Protein AF-A0A9C8KC59-F1 (afdb_monomer)

Nearest PDB structures (foldseek):
  6aes-assembly2_B  TM=8.789E-01  e=4.567E-05  Pseudomonas aeruginosa
  4dut-assembly2_B  TM=9.743E-01  e=2.403E-04  Burkholderia thailandensis E264
  3pj9-assembly3_C-2  TM=8.690E-01  e=1.047E-04  Campylobacter jejuni subsp. jejuni NCTC 11168 = ATCC 700819
  3vgu-assembly4_H  TM=8.697E-01  e=1.480E-04  Halomonas sp. #593
  2hur-assembly1_A  TM=8.796E-01  e=1.952E-04  Escherichia coli

Mean predicted aligned error: 11.81 Å

Radius of gyration: 20.97 Å; Cα contacts (8 Å, |Δi|>4): 80; chains: 1; bounding box: 87×25×36 Å

Foldseek 3Di:
DDDDDDPDDDDPDDDDDDDDDDDDDDDPVQVVLDLQQADLALVRGDPRHQQVVQADGNVRSPDDDDNDPVRSVVVCVVVVVDDPDDDDPVVVVVVVVVVVVVVVVVD

Solvent-accessible surface area (backbone atoms only — not comparable to full-atom values): 6968 Å² total; per-residue (Å²): 141,86,85,89,84,74,87,72,82,75,77,78,74,82,81,85,74,93,77,92,87,84,87,87,85,67,87,63,42,58,60,54,52,47,60,48,34,29,51,68,40,17,90,78,18,49,92,87,14,52,13,37,75,63,21,79,35,68,91,48,22,76,73,86,75,55,93,46,70,70,48,41,60,51,49,33,58,74,74,62,72,74,75,102,67,77,81,57,73,65,54,58,53,51,51,50,53,51,53,52,54,57,53,65,70,71,108

Sequence (107 aa):
DASISGDTEGAKKEKKTICFAILYQGINTICKIRELLGVTDPKKAGRSSIRRFYGLDILRNAVHASDSIENAERERKIIGLWKDGESCDVKEIIESYIKESNLALKC

pLDDT: mean 79.65, std 17.59, range [38.12, 96.56]

Secondary structure (DSSP, 8-state):
-------------------------STTHHHHHHHHH--SSTTTS-TTSHHHHH--SSS--S----SSHHHHHHHHHHTT---SSS--HHHHHHHHHHHHHHHHTT-

Structure (mmCIF, N/CA/C/O backbone):
data_AF-A0A9C8KC59-F1
#
_entry.id   AF-A0A9C8KC59-F1
#
loop_
_atom_site.group_PDB
_atom_site.id
_atom_site.type_symbol
_atom_site.label_atom_id
_atom_site.label_alt_id
_atom_site.label_comp_id
_atom_site.label_asym_id
_atom_site.label_entity_id
_atom_site.label_seq_id
_atom_site.pdbx_PDB_ins_code
_atom_site.Cartn_x
_atom_site.Cartn_y
_atom_site.Cartn_z
_atom_site.occupancy
_atom_site.B_iso_or_equiv
_atom_site.auth_seq_id
_atom_site.auth_comp_id
_atom_site.auth_asym_id
_atom_site.auth_atom_id
_atom_site.pdbx_PDB_model_num
ATOM 1 N N . ASP A 1 1 ? 56.337 -5.632 -5.922 1.00 42.72 1 ASP A N 1
ATOM 2 C CA . ASP A 1 1 ? 55.310 -4.581 -5.883 1.00 42.72 1 ASP A CA 1
ATOM 3 C C . ASP A 1 1 ? 53.937 -5.163 -5.657 1.00 42.72 1 ASP A C 1
ATOM 5 O O . ASP A 1 1 ? 53.284 -5.615 -6.588 1.00 42.72 1 ASP A O 1
ATOM 9 N N . ALA A 1 2 ? 53.537 -5.217 -4.391 1.00 48.22 2 ALA A N 1
ATOM 10 C CA . ALA A 1 2 ? 52.167 -5.493 -3.994 1.00 48.22 2 ALA A CA 1
ATOM 11 C C . ALA A 1 2 ? 51.541 -4.158 -3.586 1.00 48.22 2 ALA A C 1
ATOM 13 O O . A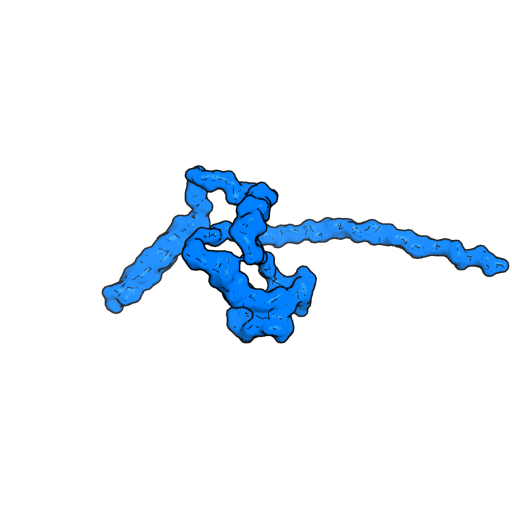LA A 1 2 ? 52.043 -3.486 -2.686 1.00 48.22 2 ALA A O 1
ATOM 14 N N . SER A 1 3 ? 50.464 -3.759 -4.252 1.00 42.00 3 SER A N 1
ATOM 15 C CA . SER A 1 3 ? 49.639 -2.627 -3.826 1.00 42.00 3 SER A CA 1
ATOM 16 C C . SER A 1 3 ? 48.186 -2.918 -4.189 1.00 42.00 3 SER A C 1
ATOM 18 O O . SER A 1 3 ? 47.675 -2.481 -5.214 1.00 42.00 3 SER A O 1
ATOM 20 N N . ILE A 1 4 ? 47.546 -3.723 -3.340 1.00 60.28 4 ILE A N 1
ATOM 21 C CA . ILE A 1 4 ? 46.091 -3.794 -3.196 1.00 60.28 4 ILE A CA 1
ATOM 22 C C . ILE A 1 4 ? 45.767 -3.031 -1.912 1.00 60.28 4 ILE A C 1
ATOM 24 O O . ILE A 1 4 ? 46.143 -3.474 -0.831 1.00 60.28 4 ILE A O 1
ATOM 28 N N . SER A 1 5 ? 45.081 -1.902 -2.036 1.00 43.81 5 SER A N 1
ATOM 29 C CA . SER A 1 5 ? 44.315 -1.229 -0.976 1.00 43.81 5 SER A CA 1
ATOM 30 C C . SER A 1 5 ? 43.668 -0.025 -1.658 1.00 43.81 5 SER A C 1
ATOM 32 O O . SER A 1 5 ? 44.382 0.828 -2.168 1.00 43.81 5 SER A O 1
ATOM 34 N N . GLY A 1 6 ? 42.363 0.096 -1.811 1.00 41.62 6 GLY A N 1
ATOM 35 C CA . GLY A 1 6 ? 41.276 -0.350 -0.963 1.00 41.62 6 GLY A CA 1
ATOM 36 C C . GLY A 1 6 ? 40.272 0.783 -1.084 1.00 41.62 6 GLY A C 1
ATOM 37 O O . GLY A 1 6 ? 40.389 1.775 -0.369 1.00 41.62 6 GLY A O 1
ATOM 38 N N . ASP A 1 7 ? 39.373 0.682 -2.062 1.00 42.19 7 ASP A N 1
ATOM 39 C CA . ASP A 1 7 ? 38.315 1.668 -2.246 1.00 42.19 7 ASP A CA 1
ATOM 40 C C . ASP A 1 7 ? 37.377 1.548 -1.048 1.00 42.19 7 ASP A C 1
ATOM 42 O O . ASP A 1 7 ? 36.612 0.594 -0.904 1.00 42.19 7 ASP A O 1
ATOM 46 N N . THR A 1 8 ? 37.535 2.487 -0.124 1.00 44.97 8 THR A N 1
ATOM 47 C CA . THR A 1 8 ? 36.774 2.574 1.109 1.00 44.97 8 THR A CA 1
ATOM 48 C C . THR A 1 8 ? 35.298 2.752 0.782 1.00 44.97 8 THR A C 1
ATOM 50 O O . THR A 1 8 ? 34.889 3.676 0.076 1.00 44.97 8 THR A O 1
ATOM 53 N N . GLU A 1 9 ? 34.494 1.828 1.308 1.00 51.75 9 GLU A N 1
ATOM 54 C CA . GLU A 1 9 ? 33.040 1.845 1.269 1.00 51.75 9 GLU A CA 1
ATOM 55 C C . GLU A 1 9 ? 32.512 3.212 1.719 1.00 51.75 9 GLU A C 1
ATOM 57 O O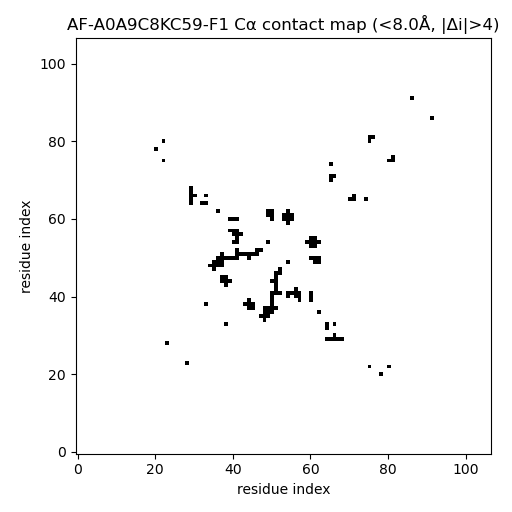 . GLU A 1 9 ? 32.514 3.565 2.900 1.00 51.75 9 GLU A O 1
ATOM 62 N N . GLY A 1 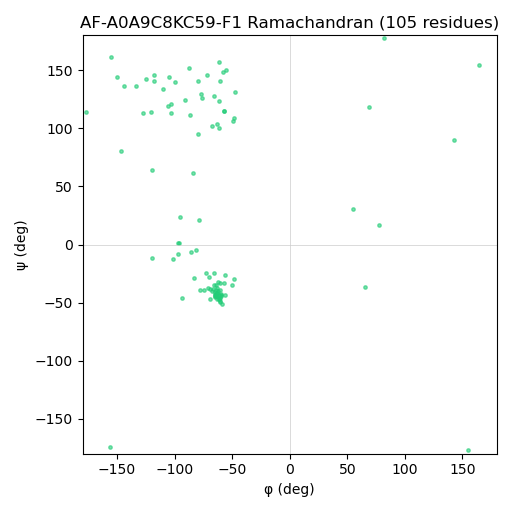10 ? 32.034 3.998 0.754 1.00 46.72 10 GLY A N 1
ATOM 63 C CA . GLY A 1 10 ? 31.265 5.198 1.029 1.00 46.72 10 GLY A CA 1
ATOM 64 C C . GLY A 1 10 ? 29.978 4.806 1.744 1.00 46.72 10 GLY A C 1
ATOM 65 O O . GLY A 1 10 ? 29.045 4.300 1.117 1.00 46.72 10 GLY A O 1
ATOM 66 N N . ALA A 1 11 ? 29.926 5.037 3.057 1.00 54.25 11 ALA A N 1
ATOM 67 C CA . ALA A 1 11 ? 28.731 4.868 3.870 1.00 54.25 11 ALA A CA 1
ATOM 68 C C . ALA A 1 11 ? 27.540 5.566 3.188 1.00 54.25 11 ALA A C 1
ATOM 70 O O . ALA A 1 11 ? 27.478 6.796 3.099 1.00 54.25 11 ALA A O 1
ATOM 71 N N . LYS A 1 12 ? 26.596 4.775 2.656 1.00 56.81 12 LYS A N 1
ATOM 72 C CA . LYS A 1 12 ? 25.368 5.276 2.027 1.00 56.81 12 LYS A CA 1
ATOM 73 C C . LYS A 1 12 ? 24.564 6.038 3.077 1.00 56.81 12 LYS A C 1
ATOM 75 O O . LYS A 1 12 ? 23.859 5.446 3.886 1.00 56.81 12 LYS A O 1
ATOM 80 N N . LYS A 1 13 ? 24.660 7.365 3.047 1.00 56.31 13 LYS A N 1
ATOM 81 C CA . LYS A 1 13 ? 23.832 8.271 3.846 1.00 56.31 13 LYS A CA 1
ATOM 82 C C . LYS A 1 13 ? 22.358 7.985 3.523 1.00 56.31 13 LYS A C 1
ATOM 84 O O . LYS A 1 13 ? 21.940 8.160 2.377 1.00 56.31 13 LYS A O 1
ATOM 89 N N . GLU A 1 14 ? 21.590 7.500 4.500 1.00 63.59 14 GLU A N 1
ATOM 90 C CA . GLU A 1 14 ? 20.173 7.164 4.320 1.00 63.59 14 GLU A CA 1
ATOM 91 C C . GLU A 1 14 ? 19.390 8.387 3.835 1.00 63.59 14 GLU A C 1
ATOM 93 O O . GLU A 1 14 ? 19.269 9.408 4.520 1.00 63.59 14 GLU A O 1
ATOM 98 N N . LYS A 1 15 ? 18.868 8.297 2.612 1.00 74.31 15 LYS A N 1
ATOM 99 C CA . LYS A 1 15 ? 18.116 9.376 1.980 1.00 74.31 15 LYS A CA 1
ATOM 100 C C . LYS A 1 15 ? 16.692 9.363 2.537 1.00 74.31 15 LYS A C 1
ATOM 102 O O . LYS A 1 15 ? 15.841 8.611 2.068 1.00 74.31 15 LYS A O 1
ATOM 107 N N . LYS A 1 16 ? 16.439 10.175 3.565 1.00 79.00 16 LYS A N 1
ATOM 108 C CA . LYS A 1 16 ? 15.095 10.355 4.129 1.00 79.00 16 LYS A CA 1
ATOM 109 C C . LYS A 1 16 ? 14.191 11.021 3.089 1.00 79.00 16 LYS A C 1
ATOM 111 O O . LYS A 1 16 ? 14.550 12.052 2.526 1.00 79.00 16 LYS A O 1
ATOM 116 N N . THR A 1 17 ? 13.040 10.410 2.830 1.00 80.69 17 THR A N 1
ATOM 117 C CA . THR A 1 17 ? 12.020 10.911 1.899 1.00 80.69 17 THR A CA 1
ATOM 118 C C . THR A 1 17 ? 10.746 11.179 2.688 1.00 80.69 17 THR A C 1
ATOM 120 O O . THR A 1 17 ? 10.425 10.425 3.605 1.00 80.69 17 THR A O 1
ATOM 123 N N . ILE A 1 18 ? 10.047 12.264 2.362 1.00 87.25 18 ILE A N 1
ATOM 12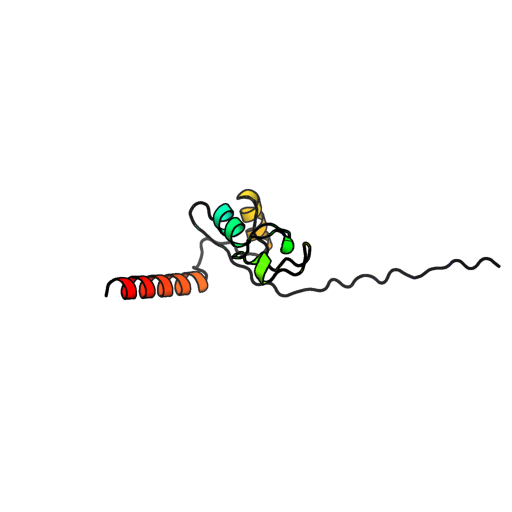4 C CA . ILE A 1 18 ? 8.743 12.566 2.952 1.00 87.25 18 ILE A CA 1
ATOM 125 C C . ILE A 1 18 ? 7.704 11.672 2.275 1.00 87.25 18 ILE A C 1
ATOM 127 O O . ILE A 1 18 ? 7.643 11.616 1.048 1.00 87.25 18 ILE A O 1
ATOM 131 N N . CYS A 1 19 ? 6.890 10.991 3.077 1.00 86.19 19 CYS A N 1
ATOM 132 C CA . CYS A 1 19 ? 5.811 10.134 2.603 1.00 86.19 19 CYS A CA 1
ATOM 133 C C . CYS A 1 19 ? 4.468 10.662 3.107 1.00 86.19 19 CYS A C 1
ATOM 135 O O . CYS A 1 19 ? 4.375 11.163 4.227 1.00 86.19 19 CYS A O 1
ATOM 137 N N . PHE A 1 20 ? 3.427 10.503 2.293 1.00 87.75 20 PHE A N 1
ATOM 138 C CA . PHE A 1 20 ? 2.049 10.733 2.710 1.00 87.75 20 PHE A CA 1
ATOM 139 C C . PHE A 1 20 ? 1.457 9.420 3.233 1.00 87.75 20 PHE A C 1
ATOM 141 O O . PHE A 1 20 ? 1.494 8.408 2.532 1.00 87.75 20 PHE A O 1
ATOM 148 N N . ALA A 1 21 ? 0.949 9.424 4.466 1.00 88.00 21 ALA A N 1
ATOM 149 C CA . ALA A 1 21 ? 0.370 8.249 5.111 1.00 88.00 21 ALA A CA 1
ATOM 150 C C . ALA A 1 21 ? -1.148 8.410 5.245 1.00 88.00 21 ALA A C 1
ATOM 152 O O . ALA A 1 21 ? -1.630 9.455 5.672 1.00 88.00 21 ALA A O 1
ATOM 153 N N . ILE A 1 22 ? -1.892 7.363 4.888 1.00 88.19 22 ILE A N 1
ATOM 154 C CA . ILE A 1 22 ? -3.358 7.337 4.924 1.00 88.19 22 ILE A CA 1
ATOM 155 C C . ILE A 1 22 ? -3.796 6.035 5.590 1.00 88.19 22 ILE A C 1
ATOM 157 O O . ILE A 1 22 ? -3.262 4.971 5.270 1.00 88.19 22 ILE A O 1
ATOM 161 N N . LEU A 1 23 ? -4.787 6.108 6.480 1.00 86.69 23 LEU A N 1
ATOM 162 C CA . LEU A 1 23 ? -5.458 4.940 7.046 1.00 86.69 23 LEU A CA 1
ATOM 163 C C . LEU A 1 23 ? -6.846 4.793 6.417 1.00 86.69 23 LEU A C 1
ATOM 165 O O . LEU A 1 23 ? -7.689 5.675 6.552 1.00 86.69 23 LEU A O 1
ATOM 169 N N . TYR A 1 24 ? -7.081 3.669 5.744 1.00 86.88 24 TYR A N 1
ATOM 170 C CA . TYR A 1 24 ? -8.379 3.345 5.155 1.00 86.88 24 TYR A CA 1
ATOM 171 C C . TYR A 1 24 ? -9.163 2.386 6.052 1.00 86.88 24 TYR A C 1
ATOM 173 O O . TYR A 1 24 ? -8.608 1.413 6.564 1.00 86.88 24 TYR A O 1
ATOM 181 N N . GLN A 1 25 ? -10.473 2.604 6.167 1.00 83.12 25 GLN A N 1
ATOM 182 C CA . GLN A 1 25 ? -11.403 1.721 6.872 1.00 83.12 25 GLN A CA 1
ATOM 183 C C . GLN A 1 25 ? -12.545 1.305 5.941 1.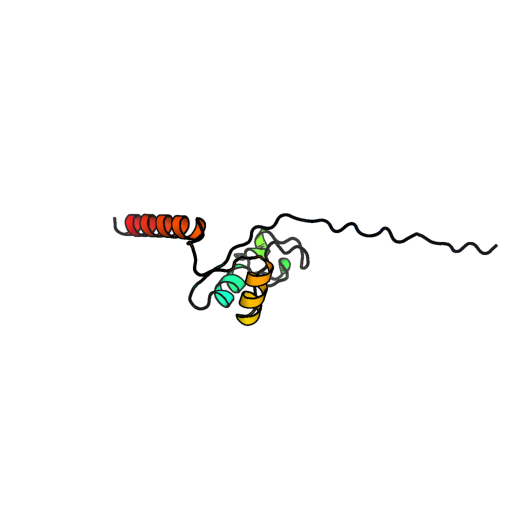00 83.12 25 GLN A C 1
ATOM 185 O O . GLN A 1 25 ? -13.004 2.094 5.120 1.00 83.12 25 GLN A O 1
ATOM 190 N N . GLY A 1 26 ? -12.999 0.054 6.048 1.00 85.38 26 GLY A N 1
ATOM 191 C CA . GLY A 1 26 ? -14.134 -0.448 5.271 1.00 85.38 26 GLY A CA 1
ATOM 192 C C . GLY A 1 26 ? -14.129 -1.964 5.068 1.00 85.38 26 GLY A C 1
ATOM 193 O O . GLY A 1 26 ? -13.263 -2.684 5.566 1.00 85.38 26 GLY A O 1
ATOM 194 N N . ILE A 1 27 ? -15.114 -2.449 4.310 1.00 91.31 27 ILE A N 1
ATOM 195 C CA . ILE A 1 27 ? -15.277 -3.875 3.994 1.00 91.31 27 ILE A CA 1
ATOM 196 C C . ILE A 1 27 ? -14.262 -4.291 2.925 1.00 91.31 27 ILE A C 1
ATOM 198 O O . ILE A 1 27 ? -14.246 -3.714 1.829 1.00 91.31 27 ILE A O 1
ATOM 202 N N . ASN A 1 28 ? -13.479 -5.336 3.217 1.00 93.69 28 ASN A N 1
ATOM 203 C CA . ASN A 1 28 ? -12.435 -5.890 2.343 1.00 93.69 28 ASN A CA 1
ATOM 204 C C . ASN A 1 28 ? -11.402 -4.844 1.883 1.00 93.69 28 ASN A C 1
ATOM 206 O O . ASN A 1 28 ? -10.856 -4.944 0.784 1.00 93.69 28 ASN A O 1
ATOM 210 N N . THR A 1 29 ? -11.139 -3.828 2.713 1.00 93.44 29 THR A N 1
ATOM 211 C CA . THR A 1 29 ? -10.302 -2.671 2.357 1.00 93.44 29 THR A CA 1
ATOM 212 C C . THR A 1 29 ? -8.909 -3.066 1.894 1.00 93.44 29 THR A C 1
ATOM 214 O O . THR A 1 29 ? -8.449 -2.555 0.881 1.00 93.44 29 THR A O 1
ATOM 217 N N . ILE A 1 30 ? -8.258 -4.015 2.570 1.00 94.62 30 ILE A N 1
ATOM 218 C CA . ILE A 1 30 ? -6.911 -4.463 2.192 1.00 94.62 30 ILE A CA 1
ATOM 219 C C . ILE A 1 30 ? -6.902 -4.998 0.759 1.00 94.62 30 ILE A C 1
ATOM 221 O O . ILE A 1 30 ? -6.114 -4.537 -0.065 1.00 94.62 30 ILE A O 1
ATOM 225 N N . CYS A 1 31 ? -7.811 -5.918 0.431 1.00 95.50 31 CYS A N 1
ATOM 226 C CA . CYS A 1 31 ? -7.915 -6.478 -0.914 1.00 95.50 31 CYS A CA 1
ATOM 227 C C . CYS A 1 31 ? -8.212 -5.391 -1.955 1.00 95.50 31 CYS A C 1
ATOM 229 O O . CYS A 1 31 ? -7.492 -5.294 -2.945 1.00 95.50 31 CYS A O 1
ATOM 231 N N . LYS A 1 32 ? -9.209 -4.535 -1.695 1.00 95.50 32 LYS A N 1
ATOM 232 C CA . LYS A 1 32 ? -9.626 -3.465 -2.615 1.00 95.50 32 LYS A CA 1
ATOM 233 C C . LYS A 1 32 ? -8.506 -2.469 -2.905 1.00 95.50 32 LYS A C 1
ATOM 235 O O . LYS A 1 32 ? -8.267 -2.124 -4.058 1.00 95.50 32 LYS A O 1
ATOM 240 N N . ILE A 1 33 ? -7.794 -2.022 -1.870 1.00 95.88 33 ILE A N 1
ATOM 241 C CA . ILE A 1 33 ? -6.676 -1.091 -2.040 1.00 95.88 33 ILE A CA 1
ATOM 242 C C . ILE A 1 33 ? -5.554 -1.765 -2.827 1.00 95.88 33 ILE A C 1
ATOM 244 O O . ILE A 1 33 ? -5.046 -1.179 -3.777 1.00 95.88 33 ILE A O 1
ATOM 248 N N . ARG A 1 34 ? -5.191 -3.011 -2.503 1.00 96.00 34 ARG A N 1
ATOM 249 C CA . ARG A 1 34 ? -4.132 -3.732 -3.229 1.00 96.00 34 ARG A CA 1
ATOM 250 C C . ARG A 1 34 ? -4.471 -3.972 -4.697 1.00 96.00 34 ARG A C 1
ATOM 252 O O . ARG A 1 34 ? -3.578 -3.873 -5.536 1.00 96.00 34 ARG A O 1
ATOM 259 N N . GLU A 1 35 ? -5.731 -4.256 -5.005 1.00 95.31 35 GLU A N 1
ATOM 260 C CA . GLU A 1 35 ? -6.220 -4.374 -6.379 1.00 95.31 35 GLU A CA 1
ATOM 261 C C . GLU A 1 35 ? -6.057 -3.051 -7.138 1.00 95.31 35 GLU A C 1
ATOM 263 O O . GLU A 1 35 ? -5.476 -3.034 -8.224 1.00 95.31 35 GLU A O 1
ATOM 268 N N . LEU A 1 36 ? -6.454 -1.933 -6.520 1.00 95.38 36 LEU A N 1
ATOM 269 C CA . LEU A 1 36 ? -6.273 -0.590 -7.076 1.00 95.38 36 LEU A CA 1
ATOM 270 C C . LEU A 1 36 ? -4.790 -0.242 -7.302 1.00 95.38 36 LEU A C 1
ATOM 272 O O . LEU A 1 36 ? -4.433 0.374 -8.312 1.00 95.38 36 LEU A O 1
ATOM 276 N N . LEU A 1 37 ? -3.900 -0.641 -6.385 1.00 96.19 37 LEU A N 1
ATOM 277 C CA . LEU A 1 37 ? -2.462 -0.409 -6.549 1.00 96.19 37 LEU A CA 1
ATOM 278 C C . LEU A 1 37 ? -1.895 -1.226 -7.720 1.00 96.19 37 LEU A C 1
ATOM 280 O O . LEU A 1 37 ? -1.050 -0.732 -8.474 1.00 96.19 37 LEU A O 1
ATOM 284 N N . GLY A 1 38 ? -2.373 -2.457 -7.894 1.00 95.31 38 GLY A N 1
ATOM 285 C CA . GLY A 1 38 ? -1.826 -3.451 -8.812 1.00 95.31 38 GLY A CA 1
ATOM 286 C C . GLY A 1 38 ? -0.622 -4.196 -8.228 1.00 95.31 38 GLY A C 1
ATOM 287 O O . GLY A 1 38 ? -0.165 -3.930 -7.112 1.00 95.31 38 GLY A O 1
ATOM 288 N N . VAL A 1 39 ? -0.087 -5.161 -8.981 1.00 95.69 39 VAL A N 1
ATOM 289 C CA . VAL A 1 39 ? 1.062 -5.973 -8.538 1.00 95.69 39 VAL A CA 1
ATOM 290 C C . VAL A 1 39 ? 2.313 -5.122 -8.293 1.00 95.69 39 VAL A C 1
ATOM 292 O O . VAL A 1 39 ? 2.450 -4.027 -8.832 1.00 95.69 39 VAL A O 1
ATOM 295 N N . THR A 1 40 ? 3.232 -5.625 -7.464 1.00 94.50 40 THR A N 1
ATOM 296 C CA . THR A 1 40 ? 4.416 -4.885 -6.986 1.00 94.50 40 THR A CA 1
ATOM 297 C C . THR A 1 40 ? 5.315 -4.364 -8.106 1.00 94.50 40 THR A C 1
ATOM 299 O O . THR A 1 40 ? 5.904 -3.301 -7.939 1.00 94.50 40 THR A O 1
ATOM 302 N N . ASP A 1 41 ? 5.414 -5.092 -9.222 1.00 94.44 41 ASP A N 1
ATOM 303 C CA . ASP A 1 41 ? 6.162 -4.685 -10.414 1.00 94.44 41 ASP A CA 1
ATOM 304 C C . ASP A 1 41 ? 5.280 -3.815 -11.334 1.00 94.44 41 ASP A C 1
ATOM 306 O O . ASP A 1 41 ? 4.353 -4.349 -11.957 1.00 94.44 41 ASP A O 1
ATOM 310 N N . PRO A 1 42 ? 5.582 -2.509 -11.486 1.00 94.50 42 PRO A N 1
ATOM 311 C CA . PRO A 1 42 ? 4.859 -1.600 -12.378 1.00 94.50 42 PRO A CA 1
ATOM 312 C C . PRO A 1 42 ? 4.680 -2.123 -13.805 1.00 94.50 42 PRO A C 1
ATOM 314 O O . PRO A 1 42 ? 3.640 -1.899 -14.422 1.00 94.50 42 PRO A O 1
ATOM 317 N N . LYS A 1 43 ? 5.663 -2.865 -14.337 1.00 93.19 43 LYS A N 1
ATOM 318 C CA . LYS A 1 43 ? 5.631 -3.378 -15.717 1.00 93.19 43 LYS A CA 1
ATOM 319 C C . LYS A 1 43 ? 4.583 -4.472 -15.907 1.00 93.19 43 LYS A C 1
ATOM 321 O O . LYS A 1 43 ? 4.063 -4.638 -17.009 1.00 93.19 43 LYS A O 1
ATOM 326 N N . LYS A 1 44 ? 4.269 -5.202 -14.835 1.00 94.19 44 LYS A N 1
ATOM 327 C CA . LYS A 1 44 ? 3.263 -6.276 -14.803 1.00 94.19 44 LYS A CA 1
ATOM 328 C C . LYS A 1 44 ? 1.914 -5.798 -14.267 1.00 94.19 44 LYS A C 1
ATOM 330 O O . LYS A 1 44 ? 0.940 -6.544 -14.316 1.00 94.19 44 LYS A O 1
ATOM 335 N N . ALA A 1 45 ? 1.849 -4.575 -13.749 1.00 93.75 45 ALA A N 1
ATOM 336 C CA . ALA A 1 45 ? 0.639 -4.006 -13.192 1.00 93.75 45 ALA A CA 1
ATOM 337 C C . ALA A 1 45 ? -0.391 -3.654 -14.281 1.00 93.75 45 ALA A C 1
ATOM 339 O O . ALA A 1 45 ? -0.046 -3.283 -15.414 1.00 93.75 45 ALA A O 1
ATOM 340 N N . GLY A 1 46 ? -1.673 -3.811 -13.933 1.00 92.06 46 GLY A N 1
ATOM 341 C CA . GLY A 1 46 ? -2.800 -3.542 -14.826 1.00 92.06 46 GLY A CA 1
ATOM 342 C C . GLY A 1 46 ? -2.788 -2.100 -15.331 1.00 92.06 46 GLY A C 1
ATOM 343 O O . GLY A 1 46 ? -2.341 -1.198 -14.630 1.00 92.06 46 GLY A O 1
ATOM 344 N N . ARG A 1 47 ? -3.278 -1.868 -16.557 1.00 90.50 47 ARG A N 1
ATOM 345 C CA . ARG A 1 47 ? -3.215 -0.547 -17.220 1.00 90.50 47 ARG A CA 1
ATOM 346 C C . ARG A 1 47 ? -3.858 0.588 -16.418 1.00 90.50 47 ARG A C 1
ATOM 348 O O . ARG A 1 47 ? -3.456 1.725 -16.601 1.00 90.50 47 ARG A O 1
ATOM 355 N N . SER A 1 48 ? -4.827 0.276 -15.562 1.00 93.62 48 SER A N 1
ATOM 356 C CA . SER A 1 48 ? -5.550 1.229 -14.717 1.00 93.62 48 SER A CA 1
ATOM 357 C C . SER A 1 48 ? -4.995 1.356 -13.290 1.00 93.62 48 SER A C 1
ATOM 359 O O . SER A 1 48 ? -5.571 2.090 -12.494 1.00 93.62 48 SER A O 1
ATOM 361 N N . SER A 1 49 ? -3.918 0.647 -12.933 1.00 95.94 49 SER A N 1
ATOM 362 C CA . SER A 1 49 ? -3.428 0.608 -11.552 1.00 95.94 49 SER A CA 1
ATOM 363 C C . SER A 1 49 ? -2.449 1.743 -11.240 1.00 95.94 49 SER A C 1
ATOM 365 O O . SER A 1 49 ? -1.690 2.195 -12.100 1.00 95.94 49 SER A O 1
ATOM 367 N N . ILE A 1 50 ? -2.392 2.161 -9.974 1.00 95.06 50 ILE A N 1
ATOM 368 C CA . ILE A 1 50 ? -1.513 3.261 -9.535 1.00 95.06 50 ILE A CA 1
ATOM 369 C C . ILE A 1 50 ? -0.038 2.945 -9.815 1.00 95.06 50 ILE A C 1
ATOM 371 O O . ILE A 1 50 ? 0.693 3.789 -10.338 1.00 95.06 50 ILE A O 1
ATOM 375 N N . ARG A 1 51 ? 0.406 1.713 -9.529 1.00 96.56 51 ARG A N 1
ATOM 376 C CA . ARG A 1 51 ? 1.795 1.298 -9.784 1.00 96.56 51 ARG A CA 1
ATOM 377 C C . ARG A 1 51 ? 2.151 1.351 -11.259 1.00 96.56 51 ARG A C 1
ATOM 379 O O . ARG A 1 51 ? 3.290 1.667 -11.573 1.00 96.56 51 ARG A O 1
ATOM 386 N N . ARG A 1 52 ? 1.200 1.092 -12.160 1.00 95.81 52 ARG A N 1
ATOM 387 C CA . ARG A 1 52 ? 1.438 1.183 -13.601 1.00 95.81 52 ARG A CA 1
ATOM 388 C C . ARG A 1 52 ? 1.643 2.621 -14.073 1.00 95.81 52 ARG A C 1
ATOM 390 O O . ARG A 1 52 ? 2.467 2.841 -14.954 1.00 95.81 52 ARG A O 1
ATOM 397 N N . PHE A 1 53 ? 0.897 3.571 -13.514 1.00 95.38 53 PHE A N 1
ATOM 398 C CA . PHE A 1 53 ? 0.990 4.978 -13.904 1.00 95.38 53 PHE A CA 1
ATOM 399 C C . PHE A 1 53 ? 2.206 5.689 -13.306 1.00 95.38 53 PHE A C 1
ATOM 401 O O . PHE A 1 53 ? 2.830 6.492 -13.993 1.00 95.38 53 PHE A O 1
ATOM 408 N N . TYR A 1 54 ? 2.540 5.398 -12.046 1.00 95.50 54 TYR A N 1
ATOM 409 C CA . TYR A 1 54 ? 3.498 6.207 -11.278 1.00 95.50 54 TYR A CA 1
ATOM 410 C C . TYR A 1 54 ? 4.739 5.445 -10.799 1.00 95.50 54 TYR A C 1
ATOM 412 O O . TYR A 1 54 ? 5.688 6.061 -10.315 1.00 95.50 54 TYR A O 1
ATOM 420 N N . GLY A 1 55 ? 4.756 4.115 -10.900 1.00 94.00 55 GLY A N 1
ATOM 421 C CA . GLY A 1 55 ? 5.905 3.304 -10.507 1.00 94.00 55 GLY A CA 1
ATOM 422 C C . GLY A 1 55 ? 7.004 3.297 -11.570 1.00 94.00 55 GLY A C 1
ATOM 423 O O . GLY A 1 55 ? 6.730 3.201 -12.764 1.00 94.00 55 GLY A O 1
ATOM 424 N N . LEU A 1 56 ? 8.261 3.350 -11.130 1.00 92.69 56 LEU A N 1
ATOM 425 C CA . LEU A 1 56 ? 9.437 3.286 -12.004 1.00 92.69 56 LEU A CA 1
ATOM 426 C C . LEU A 1 56 ? 9.962 1.851 -12.135 1.00 92.69 56 LEU A C 1
ATOM 428 O O . LEU A 1 56 ? 10.260 1.375 -13.230 1.00 92.69 56 LEU A O 1
ATOM 432 N N . ASP A 1 57 ? 10.068 1.159 -11.002 1.00 93.88 57 ASP A N 1
ATOM 433 C CA . ASP A 1 57 ? 10.576 -0.206 -10.890 1.00 93.88 57 ASP A CA 1
ATOM 434 C C . ASP A 1 57 ? 10.034 -0.882 -9.613 1.00 93.88 57 ASP A C 1
ATOM 436 O O . ASP A 1 57 ? 9.180 -0.328 -8.920 1.00 93.88 57 ASP A O 1
ATOM 440 N N . ILE A 1 58 ? 10.508 -2.096 -9.308 1.00 92.44 58 ILE A N 1
ATOM 441 C CA . ILE A 1 58 ? 10.058 -2.895 -8.154 1.00 92.44 58 ILE A CA 1
ATOM 442 C C . ILE A 1 58 ? 10.396 -2.222 -6.812 1.00 92.44 58 ILE A C 1
ATOM 444 O O . ILE A 1 58 ? 9.621 -2.337 -5.865 1.00 92.44 58 ILE A O 1
ATOM 448 N N . LEU A 1 59 ? 11.531 -1.522 -6.718 1.00 91.50 59 LEU A N 1
ATOM 449 C CA . LEU A 1 59 ? 11.976 -0.833 -5.502 1.00 91.50 59 LEU A CA 1
ATOM 450 C C . LEU A 1 59 ? 11.331 0.552 -5.362 1.00 91.50 59 LEU A C 1
ATOM 452 O O . LEU A 1 59 ? 11.153 1.049 -4.254 1.00 91.50 59 LEU A O 1
ATOM 456 N N . ARG A 1 60 ? 10.991 1.186 -6.487 1.00 91.06 60 ARG A N 1
ATOM 457 C CA . ARG A 1 60 ? 10.387 2.520 -6.581 1.00 91.06 60 ARG A CA 1
ATOM 458 C C . ARG A 1 60 ? 9.030 2.431 -7.268 1.00 91.06 60 ARG A C 1
ATOM 460 O O . ARG A 1 60 ? 8.821 2.980 -8.349 1.00 91.06 60 ARG A O 1
ATOM 467 N N . ASN A 1 61 ? 8.095 1.739 -6.628 1.00 93.44 61 ASN A N 1
ATOM 468 C CA . ASN A 1 61 ? 6.767 1.453 -7.17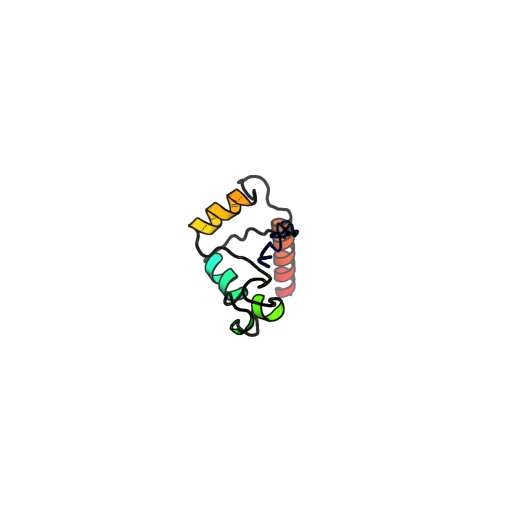4 1.00 93.44 61 ASN A CA 1
ATOM 469 C C . ASN A 1 61 ? 5.680 2.450 -6.723 1.00 93.44 61 ASN A C 1
ATOM 471 O O . ASN A 1 61 ? 4.500 2.114 -6.735 1.00 93.44 61 ASN A O 1
ATOM 475 N N . ALA A 1 62 ? 6.073 3.668 -6.338 1.00 93.56 62 ALA A N 1
ATOM 476 C CA . ALA A 1 62 ? 5.229 4.794 -5.912 1.00 93.56 62 ALA A CA 1
ATOM 477 C C . ALA A 1 62 ? 4.422 4.627 -4.610 1.00 93.56 62 ALA A C 1
ATOM 479 O O . ALA A 1 62 ? 4.272 5.603 -3.881 1.00 93.56 62 ALA A O 1
ATOM 480 N N . VAL A 1 63 ? 3.897 3.437 -4.307 1.00 95.06 63 VAL A N 1
ATOM 481 C CA . VAL A 1 63 ? 2.901 3.240 -3.241 1.00 95.06 63 VAL A CA 1
ATOM 482 C C . VAL A 1 63 ? 3.069 1.922 -2.481 1.00 95.06 63 VAL A C 1
ATOM 484 O O . VAL A 1 63 ? 3.215 0.835 -3.059 1.00 95.06 63 VAL A O 1
ATOM 487 N N . HIS A 1 64 ? 2.955 2.030 -1.156 1.00 94.56 64 HIS A N 1
ATOM 488 C CA . HIS A 1 64 ? 2.900 0.920 -0.204 1.00 94.56 64 HIS A CA 1
ATOM 489 C C . HIS A 1 64 ? 1.471 0.723 0.311 1.00 94.56 64 HIS A C 1
ATOM 491 O O . HIS A 1 64 ? 0.743 1.690 0.521 1.00 94.56 64 HIS A O 1
ATOM 497 N N . ALA A 1 65 ? 1.090 -0.532 0.536 1.00 95.19 65 ALA A N 1
ATOM 498 C CA . ALA A 1 65 ? -0.108 -0.892 1.282 1.00 95.19 65 ALA A CA 1
ATOM 499 C C . ALA A 1 65 ? 0.118 -2.227 1.985 1.00 95.19 65 ALA A C 1
ATOM 501 O O . ALA A 1 65 ? 0.741 -3.135 1.419 1.00 95.19 65 ALA A O 1
ATOM 502 N N . SER A 1 66 ? -0.445 -2.350 3.183 1.00 96.38 66 SER A N 1
ATOM 503 C CA . SER A 1 66 ? -0.427 -3.578 3.969 1.00 96.38 66 SER A CA 1
ATOM 504 C C . SER A 1 66 ? -1.005 -4.753 3.167 1.00 96.38 66 SER A C 1
ATOM 506 O O . SER A 1 66 ? -1.843 -4.583 2.275 1.00 96.38 66 SER A O 1
ATOM 508 N N . ASP A 1 67 ? -0.527 -5.961 3.442 1.00 95.06 67 ASP A N 1
ATOM 509 C CA . ASP A 1 67 ? -0.949 -7.200 2.772 1.00 95.06 67 ASP A CA 1
ATOM 510 C C . ASP A 1 67 ? -1.933 -8.049 3.590 1.00 95.06 67 ASP A C 1
ATOM 512 O O . ASP A 1 67 ? -2.557 -8.953 3.040 1.00 95.06 67 ASP A O 1
ATOM 516 N N . SER A 1 68 ? -2.094 -7.737 4.875 1.00 95.75 68 SER A N 1
ATOM 517 C CA . SER A 1 68 ? -2.873 -8.485 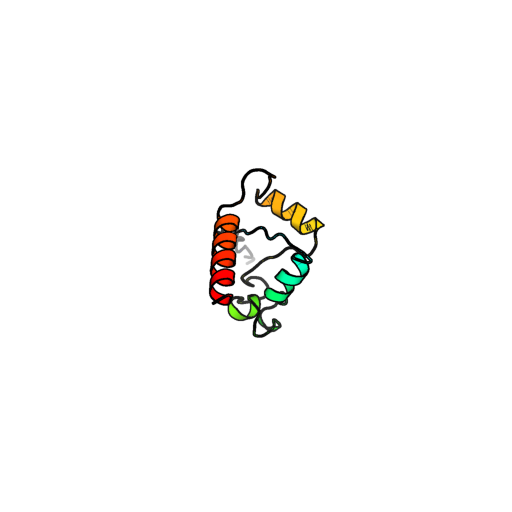5.861 1.00 95.75 68 SER A CA 1
ATOM 518 C C . SER A 1 68 ? -3.331 -7.557 6.985 1.00 95.75 68 SER A C 1
ATOM 520 O O . SER A 1 68 ? -2.789 -6.458 7.158 1.00 95.75 68 SER A O 1
ATOM 522 N N . ILE A 1 69 ? -4.352 -7.981 7.732 1.00 93.06 69 ILE A N 1
ATOM 523 C CA . ILE A 1 69 ? -4.913 -7.201 8.845 1.00 93.06 69 ILE A CA 1
ATOM 524 C C . ILE A 1 69 ? -3.850 -7.030 9.930 1.00 93.06 69 ILE A C 1
ATOM 526 O O . ILE A 1 69 ? -3.643 -5.931 10.437 1.00 93.06 69 ILE A O 1
ATOM 530 N N . GLU A 1 70 ? -3.106 -8.095 10.212 1.00 95.31 70 GLU A N 1
ATOM 531 C CA . GLU A 1 70 ? -2.020 -8.132 11.184 1.00 95.31 70 GLU A CA 1
ATOM 532 C C . GLU A 1 70 ? -0.917 -7.130 10.816 1.00 95.31 70 GLU A C 1
ATOM 534 O O . GLU A 1 70 ? -0.430 -6.388 11.675 1.00 95.31 70 GLU A O 1
ATOM 539 N N . ASN A 1 71 ? -0.553 -7.046 9.530 1.00 95.69 71 ASN A N 1
ATOM 540 C CA . ASN A 1 71 ? 0.418 -6.056 9.072 1.00 95.69 71 ASN A CA 1
ATOM 541 C C . ASN A 1 71 ? -0.134 -4.633 9.094 1.00 95.69 71 ASN A C 1
ATOM 543 O O . ASN A 1 71 ? 0.607 -3.735 9.480 1.00 95.69 71 ASN A O 1
ATOM 547 N N . ALA A 1 72 ? -1.408 -4.414 8.764 1.00 92.56 72 ALA A N 1
ATOM 548 C CA . ALA A 1 72 ? -2.024 -3.091 8.873 1.00 92.56 72 ALA A CA 1
ATOM 549 C C . ALA A 1 72 ? -2.024 -2.585 10.327 1.00 92.56 72 ALA A C 1
ATOM 551 O O . ALA A 1 72 ? -1.647 -1.443 10.595 1.00 92.56 72 ALA A O 1
ATOM 552 N N . GLU A 1 73 ? -2.361 -3.459 11.281 1.00 90.94 73 GLU A N 1
ATOM 553 C CA . GLU A 1 73 ? -2.327 -3.180 12.720 1.00 90.94 73 GLU A CA 1
ATOM 554 C C . GLU A 1 73 ? -0.918 -2.859 13.231 1.00 90.94 73 GLU A C 1
ATOM 556 O O . GLU A 1 73 ? -0.727 -1.958 14.053 1.00 90.94 73 GLU A O 1
ATOM 561 N N . ARG A 1 74 ? 0.094 -3.575 12.739 1.00 93.38 74 ARG A N 1
ATOM 562 C CA . ARG A 1 74 ? 1.496 -3.298 13.064 1.00 93.38 74 ARG A CA 1
ATOM 563 C C . ARG A 1 74 ? 1.967 -1.982 12.441 1.00 93.38 74 ARG A C 1
ATOM 565 O O . ARG A 1 74 ? 2.592 -1.172 13.121 1.00 93.38 74 ARG A O 1
ATOM 572 N N . GLU A 1 75 ? 1.677 -1.761 11.163 1.00 93.31 75 GLU A N 1
ATOM 573 C CA . GLU A 1 75 ? 2.120 -0.588 10.406 1.00 93.31 75 GLU A CA 1
ATOM 574 C C . GLU A 1 75 ? 1.514 0.703 10.951 1.00 93.31 75 GLU A C 1
ATOM 576 O O . GLU A 1 75 ? 2.264 1.651 11.178 1.00 93.31 75 GLU A O 1
ATOM 581 N N . ARG A 1 76 ? 0.208 0.731 11.263 1.00 88.44 76 ARG A N 1
ATOM 582 C CA . ARG A 1 76 ? -0.449 1.926 11.825 1.00 88.44 76 ARG A CA 1
ATOM 583 C C . ARG A 1 76 ? 0.158 2.366 13.162 1.00 88.44 76 ARG A C 1
ATOM 585 O O . ARG A 1 76 ? 0.249 3.563 13.425 1.00 88.44 76 ARG A O 1
ATOM 592 N N . LYS A 1 77 ? 0.631 1.410 13.976 1.00 88.06 77 LYS A N 1
ATOM 593 C CA . LYS A 1 77 ? 1.353 1.687 15.231 1.00 88.06 77 LYS A CA 1
ATOM 594 C C . LYS A 1 77 ? 2.719 2.322 14.972 1.00 88.06 77 LYS A C 1
ATOM 596 O O . LYS A 1 77 ? 3.087 3.248 15.683 1.00 88.06 77 LYS A O 1
ATOM 601 N N . ILE A 1 78 ? 3.447 1.862 13.950 1.00 89.31 78 ILE A N 1
ATOM 602 C CA . ILE A 1 78 ? 4.771 2.400 13.584 1.00 89.31 78 ILE A CA 1
ATOM 603 C C . ILE A 1 78 ? 4.664 3.852 13.107 1.00 89.31 78 ILE A C 1
ATOM 605 O O . ILE A 1 78 ? 5.475 4.687 13.494 1.00 89.31 78 ILE A O 1
ATOM 609 N N . ILE A 1 79 ? 3.663 4.157 12.279 1.00 85.81 79 ILE A N 1
ATOM 610 C CA . ILE A 1 79 ? 3.467 5.502 11.712 1.00 85.81 79 ILE A CA 1
ATOM 611 C C . ILE A 1 79 ? 2.750 6.472 12.665 1.00 85.81 79 ILE A C 1
ATOM 613 O O . ILE A 1 79 ? 2.592 7.640 12.326 1.00 85.81 79 ILE A O 1
ATOM 617 N N . GLY A 1 80 ? 2.304 6.009 13.838 1.00 83.75 80 GLY A N 1
ATOM 618 C CA . GLY A 1 80 ? 1.637 6.853 14.833 1.00 83.75 80 GLY A CA 1
ATOM 619 C C . GLY A 1 80 ? 0.175 7.193 14.523 1.00 83.75 80 GLY A C 1
ATOM 620 O O . GLY A 1 80 ? -0.372 8.102 15.140 1.00 83.75 80 GLY A O 1
ATOM 621 N N . LEU A 1 81 ? -0.489 6.463 13.618 1.00 78.62 81 LEU A N 1
ATOM 622 C CA . LEU A 1 81 ? -1.928 6.607 13.351 1.00 78.62 81 LEU A CA 1
ATOM 623 C C . LEU A 1 81 ? -2.749 5.776 14.356 1.00 78.62 81 LEU A C 1
ATOM 625 O O . LEU A 1 81 ? -3.453 4.828 13.993 1.00 78.62 81 LEU A O 1
ATOM 629 N N . TRP A 1 82 ? -2.612 6.108 15.644 1.00 71.81 82 TRP A N 1
ATOM 630 C CA . TRP A 1 82 ? -3.265 5.420 16.760 1.00 71.81 82 TRP A CA 1
ATOM 631 C C . TRP A 1 82 ? -4.163 6.363 17.565 1.00 71.81 82 TRP A C 1
ATOM 633 O O . TRP A 1 82 ? -3.635 7.243 18.239 1.00 71.81 82 TRP A O 1
ATOM 643 N N . LYS A 1 83 ? -5.488 6.135 17.542 1.00 59.16 83 LYS A N 1
ATOM 644 C CA . LYS A 1 83 ? -6.484 6.402 18.609 1.00 59.16 83 LYS A CA 1
ATOM 645 C C . LYS A 1 83 ? -7.919 6.356 18.062 1.00 59.16 83 LYS A C 1
ATOM 647 O O . LYS A 1 83 ? -8.146 6.678 16.903 1.00 59.16 83 LYS A O 1
ATOM 652 N N . ASP A 1 84 ? -8.867 6.058 18.952 1.00 58.22 84 ASP A N 1
ATOM 653 C CA . ASP A 1 84 ? -10.324 6.250 18.802 1.00 58.22 84 ASP A CA 1
ATOM 654 C C . ASP A 1 84 ? -10.766 7.715 19.046 1.00 58.22 84 ASP A C 1
ATOM 656 O O . ASP A 1 84 ? -11.907 7.980 19.417 1.00 58.22 84 ASP A O 1
ATOM 660 N N . GLY A 1 85 ? -9.850 8.679 18.922 1.00 58.44 85 GLY A N 1
ATOM 661 C CA . GLY A 1 85 ? -10.056 1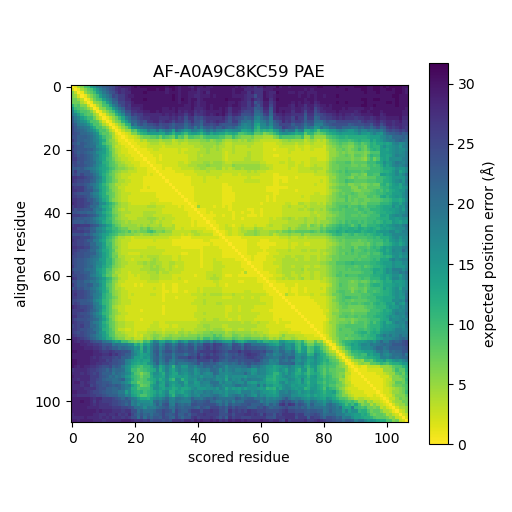0.068 19.329 1.00 58.44 85 GLY A CA 1
ATOM 662 C C . GLY A 1 85 ? -9.733 11.024 18.193 1.00 58.44 85 GLY A C 1
ATOM 663 O O . GLY A 1 85 ? -8.568 11.138 17.828 1.00 58.44 85 GLY A O 1
ATOM 664 N N . GLU A 1 86 ? -10.792 11.678 17.717 1.00 58.09 86 GLU A N 1
ATOM 665 C CA . GLU A 1 86 ? -10.884 12.655 16.625 1.00 58.09 86 GLU A CA 1
ATOM 666 C C . GLU A 1 86 ? -10.651 12.073 15.220 1.00 58.09 86 GLU A C 1
ATOM 668 O O . GLU A 1 86 ? -9.621 11.479 14.895 1.00 58.09 86 GLU A O 1
ATOM 673 N N . SER A 1 87 ? -11.694 12.194 14.389 1.00 55.03 87 SER A N 1
ATOM 674 C CA . SER A 1 87 ? -11.653 11.958 12.948 1.00 55.03 87 SER A CA 1
ATOM 675 C C . SER A 1 87 ? -10.450 12.692 12.377 1.00 55.03 87 SER A C 1
ATOM 677 O O . SER A 1 87 ? -10.272 13.873 12.646 1.00 55.03 87 SER A O 1
ATOM 679 N N . CYS A 1 88 ? -9.623 12.026 11.568 1.00 59.66 88 CYS A N 1
ATOM 680 C CA . CYS A 1 88 ? -8.669 12.797 10.784 1.00 59.66 88 CYS A CA 1
ATOM 681 C C . CYS A 1 88 ? -9.457 13.752 9.873 1.00 59.66 88 CYS A C 1
ATOM 683 O O . CYS A 1 88 ? -10.476 13.344 9.309 1.00 59.66 88 CYS A O 1
ATOM 685 N N . ASP A 1 89 ? -8.977 14.985 9.703 1.00 61.12 89 ASP A N 1
ATOM 686 C CA . ASP A 1 89 ? -9.616 16.027 8.879 1.00 61.12 89 ASP A CA 1
ATOM 687 C C . ASP A 1 89 ? -10.017 15.511 7.481 1.00 61.12 89 ASP A C 1
ATOM 689 O O . ASP A 1 89 ? -11.010 15.920 6.882 1.00 61.12 89 ASP A O 1
ATOM 693 N N . VAL A 1 90 ? -9.264 14.536 6.964 1.00 67.62 90 VAL A N 1
ATOM 694 C CA . VAL A 1 90 ? -9.505 13.893 5.667 1.00 67.62 90 VAL A CA 1
ATOM 695 C C . VAL A 1 90 ? -10.816 13.099 5.643 1.00 67.62 90 VAL A C 1
ATOM 697 O O . VAL A 1 90 ? -11.482 13.076 4.611 1.00 67.62 90 VAL A O 1
ATOM 700 N N . LYS A 1 91 ? -11.224 12.467 6.751 1.00 67.38 91 LYS A N 1
ATOM 701 C CA . LYS A 1 91 ? -12.503 11.747 6.834 1.00 67.38 91 LYS A CA 1
ATOM 702 C C . LYS A 1 91 ? -13.675 12.707 6.646 1.00 67.38 91 LYS A C 1
ATOM 704 O O . LYS A 1 91 ? -14.549 12.423 5.835 1.00 67.38 91 LYS A O 1
ATOM 709 N N . GLU A 1 92 ? -13.663 13.843 7.336 1.00 68.94 92 GLU A N 1
ATOM 710 C CA . GLU A 1 92 ? -14.729 14.849 7.247 1.00 68.94 92 GLU A CA 1
ATOM 711 C C . GLU A 1 92 ? -14.805 15.466 5.847 1.00 68.94 92 GLU A C 1
ATOM 713 O O . GLU A 1 92 ? -15.892 15.594 5.282 1.00 68.94 92 GLU A O 1
ATOM 718 N N . ILE A 1 93 ? -13.651 15.754 5.236 1.00 72.81 93 ILE A N 1
ATOM 719 C CA . ILE A 1 93 ? -13.577 16.246 3.853 1.00 72.81 93 ILE A CA 1
ATOM 720 C C . ILE A 1 93 ? -14.160 15.218 2.871 1.00 72.81 93 ILE A C 1
ATOM 722 O O . ILE A 1 93 ? -14.969 15.573 2.010 1.00 72.81 93 ILE A O 1
ATOM 726 N N . ILE A 1 94 ? -13.778 13.940 2.996 1.00 72.44 94 ILE A N 1
ATOM 727 C CA . ILE A 1 94 ? -14.293 12.866 2.134 1.00 72.44 94 ILE A CA 1
ATOM 728 C C . ILE A 1 94 ? -15.802 12.688 2.338 1.00 72.44 94 ILE A C 1
ATOM 730 O O . ILE A 1 94 ? -16.538 12.555 1.361 1.00 72.44 94 ILE A O 1
ATOM 734 N N . GLU A 1 95 ? -16.283 12.702 3.582 1.00 75.62 95 GLU A N 1
ATOM 735 C CA . GLU A 1 95 ? -17.708 12.576 3.895 1.00 75.62 95 GLU A CA 1
ATOM 736 C C . GLU A 1 95 ? -18.525 13.743 3.324 1.00 75.62 95 GLU A C 1
ATOM 738 O O . GLU A 1 95 ? -19.585 13.499 2.739 1.00 75.62 95 GLU A O 1
ATOM 743 N N . SER A 1 96 ? -18.024 14.984 3.404 1.00 77.56 96 SER A N 1
ATOM 744 C CA . SER A 1 96 ? -18.661 16.145 2.760 1.00 77.56 96 SER A CA 1
ATOM 745 C C . SER A 1 96 ? -18.737 15.963 1.247 1.00 77.56 96 SER A C 1
ATOM 747 O O . SER A 1 96 ? -19.820 16.049 0.668 1.00 77.56 96 SER A O 1
ATOM 749 N N . TYR A 1 97 ? -17.618 15.603 0.611 1.00 76.25 97 TYR A N 1
ATOM 750 C CA . TYR A 1 97 ? -17.557 15.397 -0.835 1.00 76.25 97 TYR A CA 1
ATOM 751 C C . TYR A 1 97 ? -18.517 14.297 -1.317 1.00 76.25 97 TYR A C 1
ATOM 753 O O . TYR A 1 97 ? -19.228 14.470 -2.310 1.00 76.25 97 TYR A O 1
ATOM 761 N N . ILE A 1 98 ? -18.580 13.164 -0.609 1.00 78.56 98 ILE A N 1
ATOM 762 C CA . ILE A 1 98 ? -19.502 12.065 -0.934 1.00 78.56 98 ILE A CA 1
ATOM 763 C C . ILE A 1 98 ? -20.957 12.515 -0.765 1.00 78.56 98 ILE A C 1
ATOM 765 O O . ILE A 1 98 ? -21.805 12.191 -1.600 1.00 78.56 98 ILE A O 1
ATOM 769 N N . LYS A 1 99 ? -21.266 13.258 0.303 1.00 80.25 99 LYS A N 1
ATOM 770 C CA . LYS A 1 99 ? -22.617 13.768 0.562 1.00 80.25 99 LYS A CA 1
ATOM 771 C C . LYS A 1 99 ? -23.070 14.730 -0.535 1.00 80.25 99 LYS A C 1
ATOM 773 O O . LYS A 1 99 ? -24.189 14.591 -1.023 1.00 80.25 99 LYS A O 1
ATOM 778 N N . GLU A 1 100 ? -22.202 15.644 -0.953 1.00 76.12 100 GLU A N 1
ATOM 779 C CA . GLU A 1 100 ? -22.447 16.583 -2.055 1.00 76.12 100 GLU A CA 1
ATOM 780 C C . GLU A 1 100 ? -22.623 15.856 -3.395 1.00 76.12 100 GLU A C 1
ATOM 782 O O . GLU A 1 100 ? -23.583 16.113 -4.122 1.00 76.12 100 GLU A O 1
ATOM 787 N N . SER A 1 101 ? -21.766 14.874 -3.685 1.00 68.06 101 SER A N 1
ATOM 788 C CA . SER A 1 101 ? -21.828 14.084 -4.923 1.00 68.06 101 SER A CA 1
ATOM 789 C C . SER A 1 101 ? -23.115 13.256 -5.028 1.00 68.06 101 SER A C 1
ATOM 791 O O . SER A 1 101 ? -23.725 13.171 -6.092 1.00 68.06 101 SER A O 1
ATOM 793 N N . ASN A 1 102 ? -23.578 12.679 -3.915 1.00 65.19 102 ASN A N 1
ATOM 794 C CA . ASN A 1 102 ? -24.840 11.935 -3.861 1.00 65.19 102 ASN A CA 1
ATOM 795 C C . ASN A 1 102 ? -26.078 12.840 -3.932 1.00 65.19 102 ASN A C 1
ATOM 797 O O . ASN A 1 102 ? -27.149 12.375 -4.323 1.00 65.19 102 ASN A O 1
ATOM 801 N N . LEU A 1 103 ? -25.955 14.114 -3.547 1.00 58.06 103 LEU A N 1
ATOM 802 C CA . LEU A 1 103 ? -27.018 15.102 -3.717 1.00 58.06 103 LEU A CA 1
ATOM 803 C C . LEU A 1 103 ? -27.135 15.525 -5.189 1.00 58.06 103 LEU A C 1
ATOM 805 O O . LEU A 1 103 ? -28.244 15.615 -5.700 1.00 58.06 103 LEU A O 1
ATOM 809 N N . ALA A 1 104 ? -26.002 15.684 -5.883 1.00 53.94 104 ALA A N 1
ATOM 810 C CA . ALA A 1 104 ? -25.947 16.017 -7.309 1.00 53.94 104 ALA A CA 1
ATOM 811 C C . ALA A 1 104 ? -26.495 14.909 -8.233 1.00 53.94 104 ALA A C 1
ATOM 813 O O . ALA A 1 104 ? -26.939 15.198 -9.338 1.00 53.94 104 ALA A O 1
ATOM 814 N N . LEU A 1 105 ? -26.492 13.650 -7.781 1.00 52.22 105 LEU A N 1
ATOM 815 C CA . LEU A 1 105 ? -27.068 12.500 -8.497 1.00 52.22 105 LEU A CA 1
ATOM 816 C C . LEU A 1 105 ? -28.575 12.294 -8.244 1.00 52.22 105 LEU A C 1
ATOM 818 O O . LEU A 1 105 ? -29.174 11.412 -8.855 1.00 52.22 105 LEU A O 1
A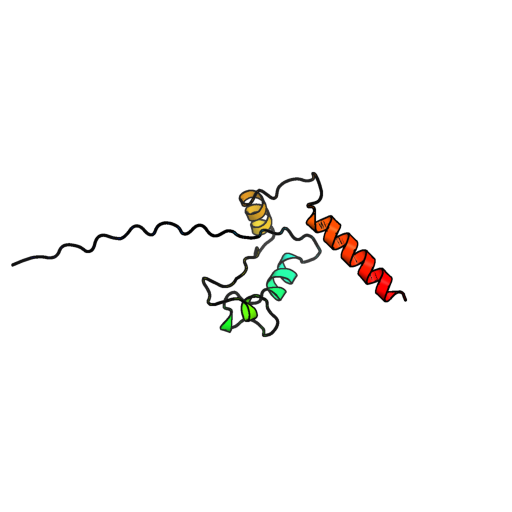TOM 822 N N . LYS A 1 106 ? -29.182 13.061 -7.327 1.00 52.00 106 LYS A N 1
ATOM 823 C CA . LYS A 1 106 ? -30.628 13.030 -7.032 1.00 52.00 106 LYS A CA 1
ATOM 824 C C . LYS A 1 106 ? -31.426 14.123 -7.760 1.00 52.00 106 LYS A C 1
ATOM 826 O O . LYS A 1 106 ? -32.634 14.205 -7.538 1.00 52.00 106 LYS A O 1
ATOM 831 N N . CYS A 1 107 ? -30.762 14.941 -8.577 1.00 38.12 107 CYS A N 1
ATOM 832 C CA . CYS A 1 107 ? -31.371 15.939 -9.455 1.00 38.12 107 CYS A CA 1
ATOM 833 C C . CYS A 1 107 ? -31.922 15.294 -10.729 1.00 38.12 107 CYS A C 1
ATOM 835 O O . CYS A 1 107 ? -31.182 14.482 -11.329 1.00 38.12 107 CYS A O 1
#